Protein AF-A0A925UXI5-F1 (afdb_monomer)

Solvent-accessible surface area (backbone atoms only — not comparable to full-atom values): 10032 Å² total; per-residue (Å²): 137,76,88,61,82,81,84,49,91,85,71,70,76,50,73,68,53,47,53,49,52,51,53,49,39,56,52,50,30,65,73,53,40,92,80,48,89,65,83,76,84,62,44,48,50,69,63,39,71,77,40,42,66,83,59,49,45,51,86,67,95,61,63,61,80,81,49,62,62,73,82,74,52,73,51,77,30,77,46,97,85,36,35,31,24,54,67,42,87,87,37,26,74,90,58,39,44,42,38,65,87,78,45,56,70,69,57,28,53,54,49,26,41,74,76,34,42,67,65,49,33,52,48,29,31,54,44,48,55,55,64,69,70,56,90,65,99,60,64,61,42,45,59,72,60,54,47,41,56,55,47,62,55,73,77,78,74,81,72,79,81,82,127

Structure (mmCIF, N/CA/C/O backbone):
data_AF-A0A925UXI5-F1
#
_entry.id   AF-A0A925UXI5-F1
#
loop_
_atom_site.group_PDB
_atom_site.id
_atom_site.type_symbol
_atom_site.label_atom_id
_atom_site.label_alt_id
_atom_site.label_comp_id
_atom_site.label_asym_id
_atom_site.label_entity_id
_atom_site.label_seq_id
_atom_site.pdbx_PDB_ins_code
_atom_site.Cartn_x
_atom_site.Cartn_y
_atom_site.Cartn_z
_atom_site.occupancy
_atom_site.B_iso_or_equiv
_atom_site.auth_seq_id
_atom_site.auth_comp_id
_atom_site.auth_asym_id
_atom_site.auth_atom_id
_atom_site.pdbx_PDB_model_num
ATOM 1 N N . MET A 1 1 ? 18.982 -22.897 6.710 1.00 39.62 1 MET A N 1
ATOM 2 C CA . MET A 1 1 ? 19.849 -21.875 7.339 1.00 39.62 1 MET A CA 1
ATOM 3 C C . MET A 1 1 ? 20.625 -21.167 6.231 1.00 39.62 1 MET A C 1
ATOM 5 O O . MET A 1 1 ? 21.576 -21.734 5.709 1.00 39.62 1 MET A O 1
ATOM 9 N N . GLY A 1 2 ? 20.131 -20.018 5.756 1.00 44.62 2 GLY A N 1
ATOM 10 C CA . GLY A 1 2 ? 20.648 -19.332 4.563 1.00 44.62 2 GLY A CA 1
ATOM 11 C C . GLY A 1 2 ? 21.858 -18.441 4.858 1.00 44.62 2 GLY A C 1
ATOM 12 O O . GLY A 1 2 ? 21.899 -17.767 5.882 1.00 44.62 2 GLY A O 1
ATOM 13 N N . ARG A 1 3 ? 22.825 -18.400 3.933 1.00 44.91 3 ARG A N 1
ATOM 14 C CA . ARG A 1 3 ? 24.082 -17.623 4.008 1.00 44.91 3 ARG A CA 1
ATOM 15 C C . ARG A 1 3 ? 23.907 -16.084 3.983 1.00 44.91 3 ARG A C 1
ATOM 17 O O . ARG A 1 3 ? 24.899 -15.369 3.905 1.00 44.91 3 ARG A O 1
ATOM 24 N N . GLY A 1 4 ? 22.680 -15.563 4.065 1.00 45.31 4 GLY A N 1
ATOM 25 C CA . GLY A 1 4 ? 22.367 -14.128 3.950 1.00 45.31 4 GLY A CA 1
ATOM 26 C C . GLY A 1 4 ? 22.655 -13.279 5.196 1.00 45.31 4 GLY A C 1
ATOM 27 O O . GLY A 1 4 ? 22.651 -12.056 5.114 1.00 45.31 4 GLY A O 1
ATOM 28 N N . LEU A 1 5 ? 22.945 -13.896 6.345 1.00 47.34 5 LEU A N 1
ATOM 29 C CA . LEU A 1 5 ? 23.124 -13.175 7.615 1.00 47.34 5 LEU A CA 1
ATOM 30 C C . LEU A 1 5 ? 24.458 -12.424 7.745 1.00 47.34 5 LEU A C 1
ATOM 32 O O . LEU A 1 5 ? 24.596 -11.596 8.637 1.00 47.34 5 LEU A O 1
ATOM 36 N N . ALA A 1 6 ? 25.438 -12.683 6.875 1.00 52.56 6 ALA A N 1
ATOM 37 C CA . ALA A 1 6 ? 26.788 -12.152 7.067 1.00 52.56 6 ALA A CA 1
ATOM 38 C C . ALA A 1 6 ? 27.070 -10.814 6.357 1.00 52.56 6 ALA A C 1
ATOM 40 O O . ALA A 1 6 ? 28.106 -10.217 6.638 1.00 52.56 6 ALA A O 1
ATOM 41 N N . LYS A 1 7 ? 26.211 -10.337 5.436 1.00 46.09 7 LYS A N 1
ATOM 42 C CA . LYS A 1 7 ? 26.523 -9.133 4.628 1.00 46.09 7 LYS A CA 1
ATOM 43 C C . LYS A 1 7 ? 25.381 -8.154 4.321 1.00 46.09 7 LYS A C 1
ATOM 45 O O . LYS A 1 7 ? 25.668 -7.125 3.728 1.00 46.09 7 LYS A O 1
ATOM 50 N N . LEU A 1 8 ? 24.124 -8.419 4.692 1.00 48.81 8 LEU A N 1
ATOM 51 C CA . LEU A 1 8 ? 22.987 -7.615 4.205 1.00 48.81 8 LEU A CA 1
ATOM 52 C C . LEU A 1 8 ? 21.884 -7.296 5.244 1.00 48.81 8 LEU A C 1
ATOM 54 O O . LEU A 1 8 ? 20.705 -7.410 4.908 1.00 48.81 8 LEU A O 1
ATOM 58 N N . PRO A 1 9 ? 22.152 -6.883 6.500 1.00 42.22 9 PRO A N 1
ATOM 59 C CA . PRO A 1 9 ? 21.080 -6.283 7.288 1.00 42.22 9 PRO A CA 1
ATOM 60 C C . PRO A 1 9 ? 20.752 -4.893 6.717 1.00 42.22 9 PRO A C 1
ATOM 62 O O . PRO A 1 9 ? 21.516 -3.947 6.890 1.00 42.22 9 PRO A O 1
ATOM 65 N N . GLY A 1 10 ? 19.614 -4.767 6.031 1.00 55.38 10 GLY A N 1
ATOM 66 C CA . GLY A 1 10 ? 19.043 -3.477 5.620 1.00 55.38 10 GLY A CA 1
ATOM 67 C C . GLY A 1 10 ? 19.491 -2.926 4.263 1.00 55.38 10 GLY A C 1
ATOM 68 O O . GLY A 1 10 ? 19.035 -1.844 3.895 1.00 55.38 10 GLY A O 1
ATOM 69 N N . GLN A 1 11 ? 20.329 -3.649 3.513 1.00 58.66 11 GLN A N 1
ATOM 70 C CA . GLN A 1 11 ? 20.585 -3.323 2.106 1.00 58.66 11 GLN A CA 1
ATOM 71 C C . GLN A 1 11 ? 19.391 -3.740 1.243 1.00 58.66 11 GLN A C 1
ATOM 73 O O . GLN A 1 11 ? 18.728 -4.741 1.523 1.00 58.66 11 GLN A O 1
ATOM 78 N N . ARG A 1 12 ? 19.091 -2.924 0.237 1.00 65.19 12 ARG A N 1
ATOM 79 C CA . ARG A 1 12 ? 17.955 -3.070 -0.675 1.00 65.19 12 ARG A CA 1
ATOM 80 C C . ARG A 1 12 ? 18.485 -3.008 -2.100 1.00 65.19 12 ARG A C 1
ATOM 82 O O . ARG A 1 12 ? 19.458 -2.277 -2.285 1.00 65.19 12 ARG A O 1
ATOM 89 N N . PRO A 1 13 ? 17.842 -3.713 -3.047 1.00 72.06 13 PRO A N 1
ATOM 90 C CA . PRO A 1 13 ? 18.216 -3.650 -4.446 1.00 72.06 13 PRO A CA 1
ATOM 91 C C . PRO A 1 13 ? 18.300 -2.202 -4.916 1.00 72.06 13 PRO A C 1
ATOM 93 O O . PRO A 1 13 ? 17.320 -1.459 -4.810 1.00 72.06 13 PRO A O 1
ATOM 96 N N . ASP A 1 14 ? 19.466 -1.798 -5.402 1.00 78.56 14 ASP A N 1
ATOM 97 C CA . ASP A 1 14 ? 19.574 -0.570 -6.176 1.00 78.56 14 ASP A CA 1
ATOM 98 C C . ASP A 1 14 ? 18.971 -0.756 -7.580 1.00 78.56 14 ASP A C 1
ATOM 100 O O . ASP A 1 14 ? 18.378 -1.787 -7.919 1.00 78.56 14 ASP A O 1
ATOM 104 N N . GLU A 1 15 ? 19.057 0.285 -8.396 1.00 77.75 15 GLU A N 1
ATOM 105 C CA . GLU A 1 15 ? 18.522 0.292 -9.752 1.00 77.75 15 GLU A CA 1
ATOM 106 C C . GLU A 1 15 ? 19.127 -0.817 -10.630 1.00 77.75 15 GLU A C 1
ATOM 108 O O . GLU A 1 15 ? 18.405 -1.528 -11.336 1.00 77.75 15 GLU A O 1
ATOM 113 N N . VAL A 1 16 ? 20.440 -1.038 -10.523 1.00 82.62 16 VAL A N 1
ATOM 114 C CA . VAL A 1 16 ? 21.161 -2.064 -11.285 1.00 82.62 16 VAL A CA 1
ATOM 115 C C . VAL A 1 16 ? 20.733 -3.454 -10.826 1.00 82.62 16 VAL A C 1
ATOM 117 O O . VAL A 1 16 ? 20.438 -4.326 -11.648 1.00 82.62 16 VAL A O 1
ATOM 120 N N . GLU A 1 17 ? 20.654 -3.663 -9.514 1.00 85.38 17 GLU A N 1
ATOM 121 C CA . GLU A 1 17 ? 20.195 -4.919 -8.925 1.00 85.38 17 GLU A CA 1
ATOM 122 C C . GLU A 1 17 ? 18.731 -5.213 -9.295 1.00 85.38 17 GLU A C 1
ATOM 124 O O . GLU A 1 17 ? 18.386 -6.362 -9.584 1.00 85.38 17 GLU A O 1
ATOM 129 N N . THR A 1 18 ? 17.886 -4.181 -9.377 1.00 85.62 18 THR A N 1
ATOM 130 C CA . THR A 1 18 ? 16.481 -4.283 -9.803 1.00 85.62 18 THR A CA 1
ATOM 131 C C . THR A 1 18 ? 16.359 -4.673 -11.278 1.00 85.62 18 THR A C 1
ATOM 133 O O . THR A 1 18 ? 15.628 -5.615 -11.602 1.00 85.62 18 THR A O 1
ATOM 136 N N . ALA A 1 19 ? 17.116 -4.029 -12.175 1.00 84.94 19 ALA A N 1
ATOM 137 C CA . ALA A 1 19 ? 17.183 -4.416 -13.588 1.00 84.94 19 ALA A CA 1
ATOM 138 C C . ALA A 1 19 ? 17.645 -5.865 -13.752 1.00 84.94 19 ALA A C 1
ATOM 140 O O . ALA A 1 19 ? 17.055 -6.640 -14.511 1.00 84.94 19 ALA A O 1
ATOM 141 N N . PHE A 1 20 ? 18.694 -6.248 -13.023 1.00 88.50 20 PHE A N 1
ATOM 142 C CA . PHE A 1 20 ? 19.216 -7.603 -13.087 1.00 88.50 20 PHE A CA 1
ATOM 143 C C . PHE A 1 20 ? 18.178 -8.618 -12.600 1.00 88.50 20 PHE A C 1
ATOM 145 O O . PHE A 1 20 ? 17.961 -9.631 -13.264 1.00 88.50 20 PHE A O 1
ATOM 152 N N . ALA A 1 21 ? 17.483 -8.336 -11.494 1.00 88.00 21 ALA A N 1
ATOM 153 C CA . ALA A 1 21 ? 16.415 -9.188 -10.979 1.00 88.00 21 ALA A CA 1
ATOM 154 C C . ALA A 1 21 ? 15.259 -9.343 -11.984 1.00 88.00 21 ALA A C 1
ATOM 156 O O . ALA A 1 21 ? 14.768 -10.459 -12.187 1.00 88.00 21 ALA A O 1
ATOM 157 N N . TYR A 1 22 ? 14.869 -8.265 -12.671 1.00 88.25 22 TYR A N 1
ATOM 158 C CA . TYR A 1 22 ? 13.871 -8.315 -13.740 1.00 88.25 22 TYR A CA 1
ATOM 159 C C . TYR A 1 22 ? 14.321 -9.216 -14.902 1.00 88.25 22 TYR A C 1
ATOM 161 O O . TYR A 1 22 ? 13.605 -10.146 -15.283 1.00 88.25 22 TYR A O 1
ATOM 169 N N . LEU A 1 23 ? 15.541 -9.025 -15.413 1.00 90.50 23 LEU A N 1
ATOM 170 C CA . LEU A 1 23 ? 16.087 -9.846 -16.500 1.00 90.50 23 LEU A CA 1
ATOM 171 C C . LEU A 1 23 ? 16.223 -11.325 -16.107 1.00 90.50 23 LEU A C 1
ATOM 173 O O . LEU A 1 23 ? 15.891 -12.207 -16.902 1.00 90.50 23 LEU A O 1
ATOM 177 N N . GLN A 1 24 ? 16.663 -11.617 -14.878 1.00 93.44 24 GLN A N 1
ATOM 178 C CA . GLN A 1 24 ? 16.723 -12.994 -14.377 1.00 93.44 24 GLN A CA 1
ATOM 179 C C . GLN A 1 24 ? 15.332 -13.613 -14.253 1.00 93.44 24 GLN A C 1
ATOM 181 O O . GLN A 1 24 ? 15.171 -14.785 -14.578 1.00 93.44 24 GLN A O 1
ATOM 186 N N . THR A 1 25 ? 14.322 -12.844 -13.844 1.00 91.12 25 THR A N 1
ATOM 187 C CA . THR A 1 25 ? 12.929 -13.316 -13.782 1.00 91.12 25 THR A CA 1
ATOM 188 C C . THR A 1 25 ? 12.459 -13.773 -15.162 1.00 91.12 25 THR A C 1
ATOM 190 O O . THR A 1 25 ? 11.976 -14.896 -15.300 1.00 91.12 25 THR A O 1
ATOM 193 N N . VAL A 1 26 ? 12.671 -12.954 -16.200 1.00 90.56 26 VAL A N 1
ATOM 194 C CA . VAL A 1 26 ? 12.310 -13.292 -17.589 1.00 90.56 26 VAL A CA 1
ATOM 195 C C . VAL A 1 26 ? 13.055 -14.538 -18.069 1.00 90.56 26 VAL A C 1
ATOM 197 O O . VAL A 1 26 ? 12.444 -15.463 -18.606 1.00 90.56 26 VAL A O 1
ATOM 200 N N . ARG A 1 27 ? 14.372 -14.593 -17.838 1.00 95.44 27 ARG A N 1
ATOM 201 C CA . ARG A 1 27 ? 15.205 -15.737 -18.222 1.00 95.44 27 ARG A CA 1
ATOM 202 C C . ARG A 1 27 ? 14.745 -17.029 -17.543 1.00 95.44 27 ARG A C 1
ATOM 204 O O . ARG A 1 27 ? 14.523 -18.029 -18.219 1.00 95.44 27 ARG A O 1
ATOM 211 N N . LEU A 1 28 ? 14.591 -17.014 -16.220 1.00 94.38 28 LEU A N 1
ATOM 212 C CA . LEU A 1 28 ? 14.193 -18.191 -15.450 1.00 94.38 28 LEU A CA 1
ATOM 213 C C . LEU A 1 28 ? 12.777 -18.643 -15.818 1.00 94.38 28 LEU A C 1
ATOM 215 O O . LEU A 1 28 ? 12.520 -19.842 -15.901 1.00 94.38 28 LEU A O 1
ATOM 219 N N . GLN A 1 29 ? 11.863 -17.706 -16.084 1.00 95.06 29 GLN A N 1
ATOM 220 C CA . GLN A 1 29 ? 10.516 -18.043 -16.538 1.00 95.06 29 GLN A CA 1
ATOM 221 C C . GLN A 1 29 ? 10.548 -18.784 -17.883 1.00 95.06 29 GLN A C 1
ATOM 223 O O . GLN A 1 29 ? 9.788 -19.738 -18.064 1.00 95.06 29 GLN A O 1
ATOM 228 N N . ALA A 1 30 ? 11.438 -18.389 -18.802 1.00 93.94 30 ALA A N 1
ATOM 229 C CA . ALA A 1 30 ? 11.644 -19.081 -20.073 1.00 93.94 30 ALA A CA 1
ATOM 230 C C . ALA A 1 30 ? 12.268 -20.477 -19.888 1.00 93.94 30 ALA A C 1
ATOM 232 O O . ALA A 1 30 ? 11.851 -21.422 -20.555 1.00 93.94 30 ALA A O 1
ATOM 233 N N . GLU A 1 31 ? 13.219 -20.630 -18.960 1.00 95.94 31 GLU A N 1
ATOM 234 C CA . GLU A 1 31 ? 13.864 -21.919 -18.659 1.00 95.94 31 GLU A CA 1
ATOM 235 C C . GLU A 1 31 ? 12.898 -22.923 -18.000 1.00 95.94 31 GLU A C 1
ATOM 237 O O . GLU A 1 31 ? 12.889 -24.107 -18.341 1.00 95.94 31 GLU A O 1
ATOM 242 N N . VAL A 1 32 ? 12.065 -22.467 -17.059 1.00 94.44 32 VAL A N 1
ATOM 243 C CA . VAL A 1 32 ? 11.146 -23.338 -16.305 1.00 94.44 32 VAL A CA 1
ATOM 244 C C . VAL A 1 32 ? 9.823 -23.573 -17.053 1.00 94.44 32 VAL A C 1
ATOM 246 O O . VAL A 1 32 ? 9.118 -24.558 -16.794 1.00 94.44 32 VAL A O 1
ATOM 249 N N . GLY A 1 33 ? 9.494 -22.712 -18.019 1.00 90.56 33 GLY A N 1
ATOM 250 C CA . GLY A 1 33 ? 8.244 -22.764 -18.771 1.00 90.56 33 GLY A CA 1
ATOM 251 C C . GLY A 1 33 ? 7.031 -22.642 -17.847 1.00 90.56 33 GLY A C 1
ATOM 252 O O . GLY A 1 33 ? 7.068 -21.961 -16.828 1.00 90.56 33 GLY A O 1
ATOM 253 N N . SER A 1 34 ? 5.942 -23.345 -18.155 1.00 91.19 34 SER A N 1
ATOM 254 C CA . SER A 1 34 ? 4.704 -23.291 -17.361 1.00 91.19 34 SER A CA 1
ATOM 255 C C . SER A 1 34 ? 4.740 -24.095 -16.054 1.00 91.19 34 SER A C 1
ATOM 257 O O . SER A 1 34 ? 3.733 -24.155 -15.352 1.00 91.19 34 SER A O 1
ATOM 259 N N . LYS A 1 35 ? 5.868 -24.739 -15.718 1.00 92.81 35 LYS A N 1
ATOM 260 C CA . LYS A 1 35 ? 5.976 -25.598 -14.524 1.00 92.81 35 LYS A CA 1
ATOM 261 C C . LYS A 1 35 ? 5.971 -24.797 -13.222 1.00 92.81 35 LYS A C 1
ATOM 263 O O . LYS A 1 35 ? 5.575 -25.323 -12.187 1.00 92.81 35 LYS A O 1
ATOM 268 N N . LEU A 1 36 ? 6.425 -23.548 -13.275 1.00 90.94 36 LEU A N 1
ATOM 269 C CA . LEU A 1 36 ? 6.455 -22.624 -12.150 1.00 90.94 36 LEU A CA 1
ATOM 270 C C . LEU A 1 36 ? 6.301 -21.200 -12.680 1.00 90.94 36 LEU A C 1
ATOM 272 O O . LEU A 1 36 ? 7.012 -20.797 -13.600 1.00 90.94 36 LEU A O 1
ATOM 276 N N . ALA A 1 37 ? 5.387 -20.440 -12.084 1.00 91.56 37 ALA A N 1
ATOM 277 C CA . ALA A 1 37 ? 5.296 -19.011 -12.331 1.00 91.56 37 ALA A CA 1
ATOM 278 C C . ALA A 1 37 ? 6.334 -18.285 -11.469 1.00 91.56 37 ALA A C 1
ATOM 280 O O . ALA A 1 37 ? 6.327 -18.419 -10.245 1.00 91.56 37 ALA A O 1
ATOM 281 N N . ILE A 1 38 ? 7.200 -17.508 -12.106 1.00 89.19 38 ILE A N 1
ATOM 282 C CA . ILE A 1 38 ? 8.180 -16.644 -11.458 1.00 89.19 38 ILE A CA 1
ATOM 283 C C . ILE A 1 38 ? 7.699 -15.215 -11.667 1.00 89.19 38 ILE A C 1
ATOM 285 O O . ILE A 1 38 ? 7.538 -14.754 -12.795 1.00 89.19 38 ILE A O 1
ATOM 289 N N . ARG A 1 39 ? 7.406 -14.531 -10.564 1.00 85.38 39 ARG A N 1
ATOM 290 C CA . ARG A 1 39 ? 6.893 -13.162 -10.565 1.00 85.38 39 ARG A CA 1
ATOM 291 C C . ARG A 1 39 ? 7.808 -12.290 -9.727 1.00 85.38 39 ARG A C 1
ATOM 293 O O . ARG A 1 39 ? 8.340 -12.748 -8.718 1.00 85.38 39 ARG A O 1
ATOM 300 N N . ILE A 1 40 ? 7.956 -11.047 -10.157 1.00 87.31 40 ILE A N 1
ATOM 301 C CA . ILE A 1 40 ? 8.650 -10.004 -9.417 1.00 87.31 40 ILE A CA 1
ATOM 302 C C . ILE A 1 40 ? 7.705 -8.813 -9.279 1.00 87.31 40 ILE A C 1
ATOM 304 O O . ILE A 1 40 ? 7.020 -8.450 -10.236 1.00 87.31 40 ILE A O 1
ATOM 308 N N . ASP A 1 41 ? 7.651 -8.234 -8.084 1.00 84.88 41 ASP A N 1
ATOM 309 C CA . ASP A 1 41 ? 6.752 -7.125 -7.767 1.00 84.88 41 ASP A CA 1
ATOM 310 C C . ASP A 1 41 ? 7.409 -5.790 -8.137 1.00 84.88 41 ASP A C 1
ATOM 312 O O . ASP A 1 41 ? 7.882 -5.039 -7.282 1.00 84.88 41 ASP A O 1
ATOM 316 N N . LEU A 1 42 ? 7.466 -5.518 -9.441 1.00 87.50 42 LEU A N 1
ATOM 317 C CA . LEU A 1 42 ? 7.921 -4.248 -10.003 1.00 87.50 42 LEU A CA 1
ATOM 318 C C . LEU A 1 42 ? 6.785 -3.581 -10.772 1.00 87.50 42 LEU A C 1
ATOM 320 O O . LEU A 1 42 ? 5.992 -4.245 -11.439 1.00 87.50 42 LEU A O 1
ATOM 324 N N . ILE A 1 43 ? 6.725 -2.259 -10.675 1.00 86.12 43 ILE A N 1
ATOM 325 C CA . ILE A 1 43 ? 5.764 -1.421 -11.380 1.00 86.12 43 ILE A CA 1
ATOM 326 C C . ILE A 1 43 ? 6.523 -0.493 -12.317 1.00 86.12 43 ILE A C 1
ATOM 328 O O . ILE A 1 43 ? 7.526 0.102 -11.927 1.00 86.12 43 ILE A O 1
ATOM 332 N N . ASP A 1 44 ? 6.014 -0.372 -13.538 1.00 86.19 44 ASP A N 1
ATOM 333 C CA . ASP A 1 44 ? 6.452 0.624 -14.506 1.00 86.19 44 ASP A CA 1
ATOM 334 C C . ASP A 1 44 ? 5.835 1.997 -14.194 1.00 86.19 44 ASP A C 1
ATOM 336 O O . ASP A 1 44 ? 4.636 2.124 -13.927 1.00 86.19 44 ASP A O 1
ATOM 340 N N . ARG A 1 45 ? 6.666 3.035 -14.221 1.00 87.44 45 ARG A N 1
ATOM 341 C CA . ARG A 1 45 ? 6.308 4.403 -13.856 1.00 87.44 45 ARG A CA 1
ATOM 342 C C . ARG A 1 45 ? 5.314 5.036 -14.819 1.00 87.44 45 ARG A C 1
ATOM 344 O O . ARG A 1 45 ? 4.431 5.765 -14.371 1.00 87.44 45 ARG A O 1
ATOM 351 N N . GLU A 1 46 ? 5.426 4.769 -16.116 1.00 82.44 46 GLU A N 1
ATOM 352 C CA . GLU A 1 46 ? 4.472 5.279 -17.101 1.00 82.44 46 GLU A CA 1
ATOM 353 C C . GLU A 1 46 ? 3.118 4.594 -16.947 1.00 82.44 46 GLU A C 1
ATOM 355 O O . GLU A 1 46 ? 2.083 5.265 -16.943 1.00 82.44 46 GLU A O 1
ATOM 360 N N . LEU A 1 47 ? 3.122 3.275 -16.731 1.00 80.19 47 LEU A N 1
ATOM 361 C CA . LEU A 1 47 ? 1.901 2.524 -16.453 1.00 80.19 47 LEU A CA 1
ATOM 362 C C . LEU A 1 47 ? 1.211 3.037 -15.185 1.00 80.19 47 LEU A C 1
ATOM 364 O O . LEU A 1 47 ? -0.014 3.151 -15.154 1.00 80.19 47 LEU A O 1
ATOM 368 N N . LEU A 1 48 ? 1.989 3.371 -14.153 1.00 82.06 48 LEU A N 1
ATOM 369 C CA . LEU A 1 48 ? 1.447 3.914 -12.915 1.00 82.06 48 LEU A CA 1
ATOM 370 C C . LEU A 1 48 ? 0.892 5.326 -13.083 1.00 82.06 48 LEU A C 1
ATOM 372 O O . LEU A 1 48 ? -0.157 5.632 -12.524 1.00 82.06 48 LEU A O 1
ATOM 376 N N . ARG A 1 49 ? 1.538 6.162 -13.901 1.00 81.31 49 ARG A N 1
ATOM 377 C CA . ARG A 1 49 ? 1.036 7.500 -14.238 1.00 81.31 49 ARG A CA 1
ATOM 378 C C . ARG A 1 49 ? -0.329 7.445 -14.929 1.00 81.31 49 ARG A C 1
ATOM 380 O O . ARG A 1 49 ? -1.152 8.328 -14.722 1.00 81.31 49 ARG A O 1
ATOM 387 N N . ALA A 1 50 ? -0.574 6.405 -15.725 1.00 76.94 50 ALA A N 1
ATOM 388 C CA . ALA A 1 50 ? -1.856 6.170 -16.387 1.00 76.94 50 ALA A CA 1
ATOM 389 C C . ALA A 1 50 ? -2.920 5.506 -15.484 1.00 76.94 50 ALA A C 1
ATOM 391 O O . ALA A 1 50 ? -4.068 5.378 -15.907 1.00 76.94 50 ALA A O 1
ATOM 392 N N . ALA A 1 51 ? -2.553 5.058 -14.278 1.00 73.75 51 ALA A N 1
ATOM 393 C CA . ALA A 1 51 ? -3.415 4.282 -13.386 1.00 73.75 51 ALA A CA 1
ATOM 394 C C . ALA A 1 51 ? -3.103 4.556 -11.900 1.00 73.75 51 ALA A C 1
ATOM 396 O O . ALA A 1 51 ? -2.809 3.640 -11.125 1.00 73.75 51 ALA A O 1
ATOM 397 N N . ALA A 1 52 ? -3.126 5.833 -11.505 1.00 69.75 52 ALA A N 1
ATOM 398 C CA . ALA A 1 52 ? -2.816 6.263 -10.139 1.00 69.75 52 ALA A CA 1
ATOM 399 C C . ALA A 1 52 ? -3.855 5.778 -9.102 1.00 69.75 52 ALA A C 1
ATOM 401 O O . ALA A 1 52 ? -3.540 5.605 -7.919 1.00 69.75 52 ALA A O 1
ATOM 402 N N . ASP A 1 53 ? -5.071 5.461 -9.552 1.00 68.06 53 ASP A N 1
ATOM 403 C CA . ASP A 1 53 ? -6.113 4.785 -8.777 1.00 68.06 53 ASP A CA 1
ATOM 404 C C . ASP A 1 53 ? -5.661 3.411 -8.245 1.00 68.06 53 ASP A C 1
ATOM 406 O O . ASP A 1 53 ? -6.025 3.020 -7.134 1.00 68.06 53 ASP A O 1
ATOM 410 N N . ARG A 1 54 ? -4.790 2.705 -8.979 1.00 69.31 54 ARG A N 1
ATOM 411 C CA . ARG A 1 54 ? -4.283 1.369 -8.609 1.00 69.31 54 ARG A CA 1
ATOM 412 C C . ARG A 1 54 ? -3.287 1.366 -7.455 1.00 69.31 54 ARG A C 1
ATOM 414 O O . ARG A 1 54 ? -2.953 0.295 -6.952 1.00 69.31 54 ARG A O 1
ATOM 421 N N . VAL A 1 55 ? -2.810 2.536 -7.036 1.00 73.38 55 VAL A N 1
ATOM 422 C CA . VAL A 1 55 ? -1.844 2.692 -5.935 1.00 73.38 55 VAL A CA 1
ATOM 423 C C . VAL A 1 55 ? -2.374 3.536 -4.791 1.00 73.38 55 VAL A C 1
ATOM 425 O O . VAL A 1 55 ? -1.599 4.048 -3.987 1.00 73.38 55 VAL A O 1
ATOM 428 N N . TYR A 1 56 ? -3.698 3.654 -4.682 1.00 78.94 56 TYR A N 1
ATOM 429 C CA . TYR A 1 56 ? -4.351 4.367 -3.582 1.00 78.94 56 TYR A CA 1
ATOM 430 C C . TYR A 1 56 ? -3.985 5.862 -3.511 1.00 78.94 56 TYR A C 1
ATOM 432 O O . TYR A 1 56 ? -4.232 6.500 -2.490 1.00 78.94 56 TYR A O 1
ATOM 440 N N . ALA A 1 57 ? -3.395 6.419 -4.576 1.00 67.69 57 ALA A N 1
ATOM 441 C CA . ALA A 1 57 ? -2.918 7.800 -4.624 1.00 67.69 57 ALA A CA 1
ATOM 442 C C . ALA A 1 57 ? -4.015 8.797 -5.032 1.00 67.69 57 ALA A C 1
ATOM 444 O O . ALA A 1 57 ? -3.857 9.997 -4.811 1.00 67.69 57 ALA A O 1
ATOM 445 N N . GLU A 1 58 ? -5.128 8.314 -5.590 1.00 68.81 58 GLU A N 1
ATOM 446 C CA . GLU A 1 58 ? -6.273 9.141 -5.970 1.00 68.81 58 GLU A CA 1
ATOM 447 C C . GLU A 1 58 ? -7.432 9.040 -4.978 1.00 68.81 58 GLU A C 1
ATOM 449 O O . GLU A 1 58 ? -7.760 7.973 -4.444 1.00 68.81 58 GLU A O 1
ATOM 454 N N . SER A 1 59 ? -8.093 10.178 -4.754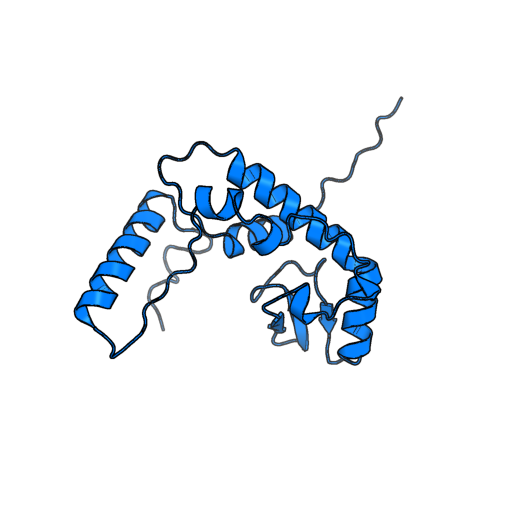 1.00 64.25 59 SER A N 1
ATOM 455 C CA . SER A 1 59 ? -9.311 10.237 -3.954 1.00 64.25 59 SER A CA 1
ATOM 456 C C . SER A 1 59 ? -10.514 9.792 -4.774 1.00 64.25 59 SER A C 1
ATOM 458 O O . SER A 1 59 ? -10.861 10.388 -5.790 1.00 64.25 59 SER A O 1
ATOM 460 N N . CYS A 1 60 ? -11.176 8.730 -4.320 1.00 63.09 60 CYS A N 1
ATOM 461 C CA . CYS A 1 60 ? -12.451 8.318 -4.885 1.00 63.09 60 CYS A CA 1
ATOM 462 C C . CYS A 1 60 ? -13.540 9.283 -4.399 1.00 63.09 60 CYS A C 1
ATOM 464 O O . CYS A 1 60 ? -13.688 9.480 -3.194 1.00 63.09 60 CYS A O 1
ATOM 466 N N . GLY A 1 61 ? -14.358 9.820 -5.310 1.00 65.56 61 GLY A N 1
ATOM 467 C CA . GLY A 1 61 ? -15.470 10.724 -4.973 1.00 65.56 61 GLY A CA 1
ATOM 468 C C . GLY A 1 61 ? -16.569 10.108 -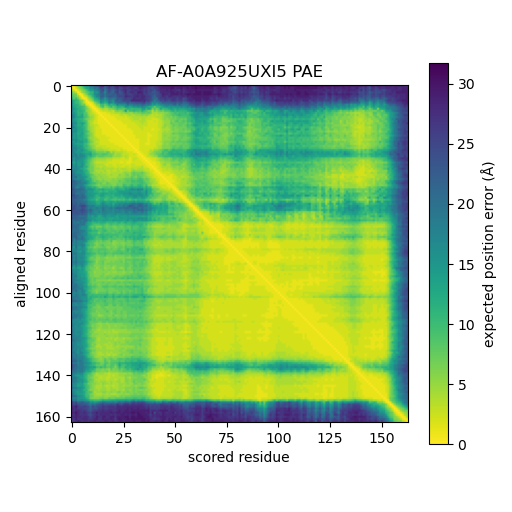4.090 1.00 65.56 61 GLY A C 1
ATOM 469 O O . GLY A 1 61 ? -17.491 10.808 -3.680 1.00 65.56 61 GLY A O 1
ATOM 470 N N . THR A 1 62 ? -16.480 8.809 -3.779 1.00 72.25 62 THR A N 1
ATOM 471 C CA . THR A 1 62 ? -17.376 8.121 -2.842 1.00 72.25 62 THR A CA 1
ATOM 472 C C . THR A 1 62 ? -16.765 8.083 -1.434 1.00 72.25 62 THR A C 1
ATOM 474 O O . THR A 1 62 ? -15.612 7.653 -1.288 1.00 72.25 62 THR A O 1
ATOM 477 N N . PRO A 1 63 ? -17.528 8.429 -0.376 1.00 77.94 63 PRO A N 1
ATOM 478 C CA . PRO A 1 63 ? -17.053 8.356 1.002 1.00 77.94 63 PRO A CA 1
ATOM 479 C C . PRO A 1 63 ? -16.441 6.994 1.344 1.00 77.94 63 PRO A C 1
ATOM 481 O O . PRO A 1 63 ? -16.992 5.940 1.023 1.00 77.94 63 PRO A O 1
ATOM 484 N N . ALA A 1 64 ? -15.298 7.015 2.031 1.00 79.12 64 ALA A N 1
ATOM 485 C CA . ALA A 1 64 ? -14.592 5.822 2.500 1.00 79.12 64 ALA A CA 1
ATOM 486 C C . ALA A 1 64 ? -15.496 4.873 3.307 1.00 79.12 64 ALA A C 1
ATOM 488 O O . ALA A 1 64 ? -15.460 3.658 3.130 1.00 79.12 64 ALA A O 1
ATOM 489 N N . THR A 1 65 ? -16.363 5.432 4.149 1.00 81.75 65 THR A N 1
ATOM 490 C CA . THR A 1 65 ? -17.297 4.693 5.011 1.00 81.75 65 THR A CA 1
ATOM 491 C C . THR A 1 65 ? -18.313 3.853 4.237 1.00 81.75 65 THR A C 1
ATOM 493 O O . THR A 1 65 ? -18.760 2.830 4.749 1.00 81.75 65 THR A O 1
ATOM 496 N N . SER A 1 66 ? -18.645 4.237 3.003 1.00 83.19 66 SER A N 1
ATOM 497 C CA . SER A 1 66 ? -19.640 3.556 2.165 1.00 83.19 66 SER A CA 1
ATOM 498 C C . SER A 1 66 ? -19.047 2.478 1.255 1.00 83.19 66 SER A C 1
ATOM 500 O O . SER A 1 66 ? -19.800 1.726 0.640 1.00 83.19 66 SER A O 1
ATOM 502 N N . ARG A 1 67 ? -17.717 2.383 1.151 1.00 86.44 67 ARG A N 1
ATOM 503 C CA . ARG A 1 67 ? -17.036 1.425 0.269 1.00 86.44 67 ARG A CA 1
ATOM 504 C C . ARG A 1 67 ? -16.672 0.138 1.014 1.00 86.44 67 ARG A C 1
ATOM 506 O O . ARG A 1 67 ? -16.327 0.214 2.195 1.00 86.44 67 ARG A O 1
ATOM 513 N N . PRO A 1 68 ? -16.717 -1.052 0.391 1.00 87.88 68 PRO A N 1
ATOM 514 C CA . PRO A 1 68 ? -16.138 -2.270 0.960 1.00 87.88 68 PRO A CA 1
ATOM 515 C C . PRO A 1 68 ? -14.643 -2.094 1.256 1.00 87.88 68 PRO A C 1
ATOM 517 O O . PRO A 1 68 ? -13.927 -1.467 0.484 1.00 87.88 68 PRO A O 1
ATOM 520 N N . LEU A 1 69 ? -14.144 -2.654 2.370 1.00 89.31 69 LEU A N 1
ATOM 521 C CA . LEU A 1 69 ? -12.717 -2.512 2.713 1.00 89.31 69 LEU A CA 1
ATOM 522 C C . LEU A 1 69 ? -11.815 -3.159 1.650 1.00 89.31 69 LEU A C 1
ATOM 524 O O . LEU A 1 69 ? -10.766 -2.611 1.341 1.00 89.31 69 LEU A O 1
ATOM 528 N N . ALA A 1 70 ? -12.246 -4.283 1.071 1.00 87.50 70 ALA A N 1
ATOM 529 C CA . ALA A 1 70 ? -11.498 -5.003 0.041 1.00 87.50 70 ALA A CA 1
ATOM 530 C C . ALA A 1 70 ? -11.270 -4.175 -1.237 1.00 87.50 70 ALA A C 1
ATOM 532 O O . ALA A 1 70 ? -10.249 -4.352 -1.893 1.00 87.50 70 ALA A O 1
ATOM 533 N N . ASP A 1 71 ? -12.174 -3.241 -1.544 1.00 84.38 71 ASP A N 1
ATOM 534 C CA . ASP A 1 71 ? -12.051 -2.339 -2.697 1.00 84.38 71 ASP A CA 1
ATOM 535 C C . ASP A 1 71 ? -11.128 -1.151 -2.394 1.00 84.38 71 ASP A C 1
ATOM 537 O O . ASP A 1 71 ? -10.666 -0.458 -3.295 1.00 84.38 71 ASP A O 1
ATOM 541 N N . MET A 1 72 ? -10.889 -0.880 -1.110 1.00 85.12 72 MET A N 1
ATOM 542 C CA . MET A 1 72 ? -10.065 0.235 -0.648 1.00 85.12 72 MET A CA 1
ATOM 543 C C . MET A 1 72 ? -8.642 -0.185 -0.307 1.00 85.12 72 MET A C 1
ATOM 545 O O . MET A 1 72 ? -7.750 0.658 -0.314 1.00 85.12 72 MET A O 1
ATOM 549 N N . LEU A 1 73 ? -8.449 -1.444 0.085 1.00 86.69 73 LEU A N 1
ATOM 550 C CA . LEU A 1 73 ? -7.200 -1.910 0.654 1.00 86.69 73 LEU A CA 1
ATOM 551 C C . LEU A 1 73 ? -6.991 -3.403 0.394 1.00 86.69 73 LEU A C 1
ATOM 553 O O . LEU A 1 73 ? -7.656 -4.257 0.985 1.00 86.69 73 LEU A O 1
ATOM 557 N N . SER A 1 74 ? -6.006 -3.706 -0.448 1.00 85.25 74 SER A N 1
ATOM 558 C CA . SER A 1 74 ? -5.565 -5.068 -0.729 1.00 85.25 74 SER A CA 1
ATOM 559 C C . SER A 1 74 ? -4.062 -5.112 -1.064 1.00 85.25 74 SER A C 1
ATOM 561 O O . SER A 1 74 ? -3.571 -4.269 -1.814 1.00 85.25 74 SER A O 1
ATOM 563 N N . PRO A 1 75 ? -3.292 -6.085 -0.551 1.00 89.44 75 PRO A N 1
ATOM 564 C CA . PRO A 1 75 ? -3.698 -7.150 0.366 1.00 89.44 75 PRO A CA 1
ATOM 565 C C . PRO A 1 75 ? -3.720 -6.701 1.842 1.00 89.44 75 PRO A C 1
ATOM 567 O O . PRO A 1 75 ? -3.216 -5.637 2.205 1.00 89.44 75 PRO A O 1
ATOM 570 N N . LEU A 1 76 ? -4.284 -7.550 2.708 1.00 93.31 76 LEU A N 1
ATOM 571 C CA . LEU A 1 76 ? -4.193 -7.444 4.168 1.00 93.31 76 LEU A CA 1
ATOM 572 C C . LEU A 1 76 ? -3.332 -8.578 4.719 1.00 93.31 76 LEU A C 1
ATOM 574 O O . LEU A 1 76 ? -3.474 -9.727 4.301 1.00 93.31 76 LEU A O 1
ATOM 578 N N . VAL A 1 77 ? -2.480 -8.264 5.693 1.00 94.75 77 VAL A N 1
ATOM 579 C CA . VAL A 1 77 ? -1.596 -9.233 6.345 1.00 94.75 77 VAL A CA 1
ATOM 580 C C . VAL A 1 77 ? -1.955 -9.347 7.820 1.00 94.75 77 VAL A C 1
ATOM 582 O O . VAL A 1 77 ? -2.113 -8.340 8.507 1.00 94.75 77 VAL A O 1
ATOM 585 N N . ILE A 1 78 ? -2.071 -10.584 8.305 1.00 96.38 78 ILE A N 1
ATOM 586 C CA . ILE A 1 78 ? -2.202 -10.892 9.731 1.00 96.38 78 ILE A CA 1
ATOM 587 C C . ILE A 1 78 ? -0.815 -11.248 10.257 1.00 96.38 78 ILE A C 1
ATOM 589 O O . ILE A 1 78 ? -0.172 -12.176 9.764 1.00 96.38 78 ILE A O 1
ATOM 593 N N . GLU A 1 79 ? -0.350 -10.503 11.250 1.00 96.44 79 GLU A N 1
ATOM 594 C CA . GLU A 1 79 ? 0.929 -10.742 11.905 1.00 96.44 79 GLU A CA 1
ATOM 595 C C . GLU A 1 79 ? 0.797 -11.683 13.110 1.00 96.44 79 GLU A C 1
ATOM 597 O O . GLU A 1 79 ? -0.297 -12.006 13.569 1.00 96.44 79 GLU A O 1
ATOM 602 N N . GLN A 1 80 ? 1.940 -12.126 13.639 1.00 95.56 80 GLN A N 1
ATOM 603 C CA . GLN A 1 80 ? 2.015 -13.130 14.709 1.00 95.56 80 GLN A CA 1
ATOM 604 C C . GLN A 1 80 ? 1.304 -12.711 16.004 1.00 95.56 80 GLN A C 1
ATOM 606 O O . GLN A 1 80 ? 0.849 -13.567 16.754 1.00 95.56 80 GLN A O 1
ATOM 611 N N . ASP A 1 81 ? 1.207 -11.407 16.267 1.00 95.31 81 ASP A N 1
ATOM 612 C CA . ASP A 1 81 ? 0.533 -10.842 17.440 1.00 95.31 81 ASP A CA 1
ATOM 613 C C . ASP A 1 81 ? -0.972 -10.595 17.211 1.00 95.31 81 ASP A C 1
ATOM 615 O O . ASP A 1 81 ? -1.621 -9.944 18.032 1.00 95.31 81 ASP A O 1
ATOM 619 N N . GLY A 1 82 ? -1.521 -11.060 16.084 1.00 96.19 82 GLY A N 1
ATOM 620 C CA . GLY A 1 82 ? -2.912 -10.856 15.684 1.00 96.19 82 GLY A CA 1
ATOM 621 C C . GLY A 1 82 ? -3.198 -9.482 15.076 1.00 96.19 82 GLY A C 1
ATOM 622 O O . GLY A 1 82 ? -4.357 -9.183 14.775 1.00 96.19 82 GLY A O 1
ATOM 623 N N . SER A 1 83 ? -2.183 -8.631 14.892 1.00 97.12 83 SER A N 1
ATOM 624 C 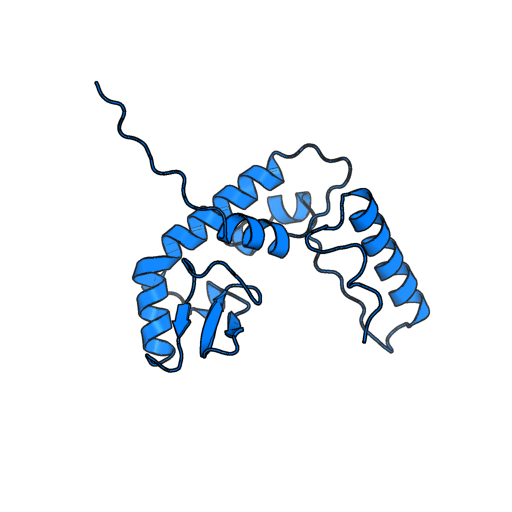CA . SER A 1 83 ? -2.350 -7.340 14.227 1.00 97.12 83 SER A CA 1
ATOM 625 C C . SER A 1 83 ? -2.636 -7.528 12.744 1.00 97.12 83 SER A C 1
ATOM 627 O O . SER A 1 83 ? -1.989 -8.322 12.066 1.00 97.12 83 SER A O 1
ATOM 629 N N . VAL A 1 84 ? -3.594 -6.760 12.240 1.00 97.06 84 VAL A N 1
ATOM 630 C CA . VAL A 1 84 ? -3.941 -6.702 10.824 1.00 97.06 84 VAL A CA 1
ATOM 631 C C . VAL A 1 84 ? -3.339 -5.431 10.249 1.00 97.06 84 VAL A C 1
ATOM 633 O O . VAL A 1 84 ? -3.703 -4.325 10.656 1.00 97.06 84 VAL A O 1
ATOM 636 N N . VAL A 1 85 ? -2.408 -5.586 9.315 1.00 96.19 85 VAL A N 1
ATOM 637 C CA . VAL A 1 85 ? -1.671 -4.483 8.690 1.00 96.19 85 VAL A CA 1
ATOM 638 C C . VAL A 1 85 ? -1.884 -4.464 7.173 1.00 96.19 85 VAL A C 1
ATOM 640 O O . VAL A 1 85 ? -2.162 -5.509 6.573 1.00 96.19 85 VAL A O 1
ATOM 643 N N . PRO A 1 86 ? -1.786 -3.285 6.540 1.00 94.19 86 PRO A N 1
ATOM 644 C CA . PRO A 1 86 ? -1.956 -3.162 5.100 1.00 94.19 86 PRO A CA 1
ATOM 645 C C . PRO A 1 86 ? -0.716 -3.653 4.331 1.00 94.19 86 PRO A C 1
ATOM 647 O O . PRO A 1 86 ? 0.416 -3.477 4.776 1.00 94.19 86 PRO A O 1
ATOM 650 N N . LEU A 1 87 ? -0.950 -4.189 3.132 1.00 90.94 87 LEU A N 1
ATOM 651 C CA . LEU A 1 87 ? 0.001 -4.471 2.046 1.00 90.94 87 LEU A CA 1
ATOM 652 C C . LEU A 1 87 ? 1.071 -5.540 2.299 1.00 90.94 87 LEU A C 1
ATOM 654 O O . LEU A 1 87 ? 1.235 -6.428 1.469 1.00 90.94 87 LEU A O 1
ATOM 658 N N . GLN A 1 88 ? 1.819 -5.478 3.399 1.00 91.81 88 GLN A N 1
ATOM 659 C CA . GLN A 1 88 ? 2.887 -6.440 3.664 1.00 91.81 88 GLN A CA 1
ATOM 660 C C . GLN A 1 88 ? 3.204 -6.601 5.150 1.00 91.81 88 GLN A C 1
ATOM 662 O O . GLN A 1 88 ? 2.894 -5.744 5.976 1.00 91.81 88 GLN A O 1
ATOM 667 N N . PHE A 1 89 ? 3.858 -7.715 5.482 1.00 91.69 89 PHE A N 1
ATOM 668 C CA . PHE A 1 89 ? 4.350 -7.968 6.833 1.00 91.69 89 PHE A CA 1
ATOM 669 C C . PHE A 1 89 ? 5.297 -6.853 7.288 1.00 91.69 89 PHE A C 1
ATOM 671 O O . PHE A 1 89 ? 6.185 -6.436 6.542 1.00 91.69 89 PHE A O 1
ATOM 678 N N . GLY A 1 90 ? 5.128 -6.396 8.528 1.00 91.19 90 GLY A N 1
ATOM 679 C CA . GLY A 1 90 ? 5.953 -5.356 9.117 1.00 91.19 90 GLY A CA 1
ATOM 680 C C . GLY A 1 90 ? 5.586 -3.946 8.669 1.00 91.19 90 GLY A C 1
ATOM 681 O O . GLY A 1 90 ? 6.375 -3.047 8.924 1.00 91.19 90 GLY A O 1
ATOM 682 N N . PHE A 1 91 ? 4.438 -3.712 8.023 1.00 94.94 91 PHE A N 1
ATOM 683 C CA . PHE A 1 91 ? 4.007 -2.355 7.667 1.00 94.94 91 P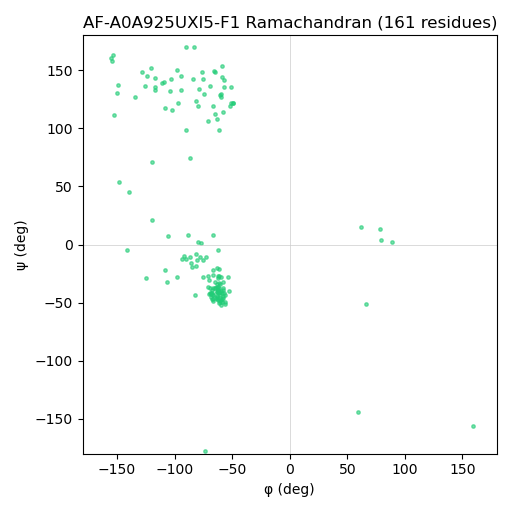HE A CA 1
ATOM 684 C C . PHE A 1 91 ? 3.862 -1.448 8.903 1.00 94.94 91 PHE A C 1
ATOM 686 O O . PHE A 1 91 ? 3.607 -1.901 10.022 1.00 94.94 91 PHE A O 1
ATOM 693 N N . GLY A 1 92 ? 4.018 -0.135 8.714 1.00 94.69 92 GLY A N 1
ATOM 694 C CA . GLY A 1 92 ? 3.993 0.851 9.789 1.00 94.69 92 GLY A CA 1
ATOM 695 C C . GLY A 1 92 ? 2.753 0.744 10.680 1.00 94.69 92 GLY A C 1
ATOM 696 O O . GLY A 1 92 ? 1.632 0.966 10.229 1.00 94.69 92 GLY A O 1
ATOM 697 N N . ARG A 1 93 ? 2.970 0.488 11.979 1.00 93.94 93 ARG A N 1
ATOM 698 C CA . ARG A 1 93 ? 1.912 0.292 12.993 1.00 93.94 93 ARG A CA 1
ATOM 699 C C . ARG A 1 93 ? 0.881 1.420 13.066 1.00 93.94 93 ARG A C 1
ATOM 701 O O . ARG A 1 93 ? -0.262 1.153 13.412 1.00 93.94 93 ARG A O 1
ATOM 708 N N . LYS A 1 94 ? 1.255 2.658 12.715 1.00 95.19 94 LYS A N 1
ATOM 709 C CA . LYS A 1 94 ? 0.315 3.794 12.661 1.00 95.19 94 LYS A CA 1
ATOM 710 C C . LYS A 1 94 ? -0.822 3.603 11.647 1.00 95.19 94 LYS A C 1
ATOM 712 O O . LYS A 1 94 ? -1.852 4.239 11.796 1.00 95.19 94 LYS A O 1
ATOM 717 N N . TYR A 1 95 ? -0.648 2.721 10.661 1.00 96.00 95 TYR A N 1
ATOM 718 C CA . TYR A 1 95 ? -1.634 2.440 9.615 1.00 96.00 95 TYR A CA 1
ATOM 719 C C . TYR A 1 95 ? -2.358 1.102 9.793 1.00 96.00 95 TYR A C 1
ATOM 721 O O . TYR A 1 95 ? -3.077 0.674 8.890 1.00 96.00 95 TYR A O 1
ATOM 729 N N . GLN A 1 96 ? -2.147 0.407 10.916 1.00 96.25 96 GLN A N 1
ATOM 730 C CA . GLN A 1 96 ? -2.776 -0.891 11.159 1.00 96.25 96 GLN A CA 1
ATOM 731 C C . GLN A 1 96 ? -4.307 -0.785 11.120 1.00 96.25 96 GLN A C 1
ATOM 733 O O . GLN A 1 96 ? -4.875 0.185 11.617 1.00 96.25 96 GLN A O 1
ATOM 738 N N . VAL A 1 97 ? -4.969 -1.816 10.595 1.00 96.88 97 VAL A N 1
ATOM 739 C CA . VAL A 1 97 ? -6.436 -1.937 10.616 1.00 96.88 97 VAL A CA 1
ATOM 740 C C . VAL A 1 97 ? -6.930 -2.225 12.031 1.00 96.88 97 VAL A C 1
ATOM 742 O O . VAL A 1 97 ? -7.957 -1.708 12.455 1.00 96.88 97 VAL A O 1
ATOM 745 N N . GLY A 1 98 ? -6.173 -3.016 12.792 1.00 96.75 98 GLY A N 1
ATOM 746 C CA . GLY A 1 98 ? -6.452 -3.292 14.197 1.00 96.75 98 GLY A CA 1
ATOM 747 C C . GLY A 1 98 ? -5.778 -4.577 14.662 1.00 96.75 98 GLY A C 1
ATOM 748 O O . GLY A 1 98 ? -4.785 -5.002 14.077 1.00 96.75 98 GLY A O 1
ATOM 749 N N . ASN A 1 99 ? -6.302 -5.199 15.718 1.00 97.81 99 ASN A N 1
ATOM 750 C CA . ASN A 1 99 ? -5.819 -6.479 16.226 1.00 97.81 99 ASN A CA 1
ATOM 751 C C . ASN A 1 99 ? -6.987 -7.436 16.525 1.00 97.81 99 ASN A C 1
ATOM 753 O O . ASN A 1 99 ? -7.897 -7.093 17.285 1.00 97.81 99 ASN A O 1
ATOM 757 N N . LEU A 1 100 ? -6.934 -8.645 15.957 1.00 97.44 100 LEU A N 1
ATOM 758 C CA . LEU A 1 100 ? -7.997 -9.657 16.032 1.00 97.44 100 LEU A CA 1
ATOM 759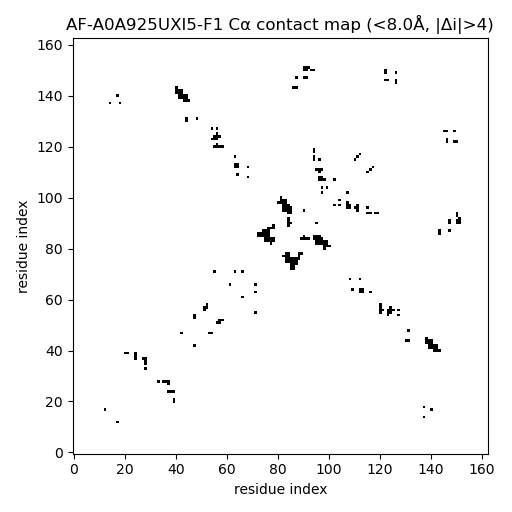 C C . LEU A 1 100 ? -8.275 -10.159 17.455 1.00 97.44 100 LEU A C 1
ATOM 761 O O . LEU A 1 100 ? -9.361 -10.669 17.718 1.00 97.44 100 LEU A O 1
ATOM 765 N N . HIS A 1 101 ? -7.336 -9.993 18.389 1.00 97.25 101 HIS A N 1
ATOM 766 C CA . HIS A 1 101 ? -7.551 -10.331 19.797 1.00 97.25 101 HIS A CA 1
ATOM 767 C C . HIS A 1 101 ? -8.322 -9.251 20.568 1.00 97.25 101 HIS A C 1
ATOM 769 O O . HIS A 1 101 ? -8.752 -9.503 21.691 1.00 97.25 101 HIS A O 1
ATOM 775 N N . LYS A 1 102 ? -8.483 -8.046 20.004 1.00 96.75 102 LYS A N 1
ATOM 776 C CA . LYS A 1 102 ? -9.100 -6.894 20.685 1.00 96.75 102 LYS A CA 1
ATOM 777 C C . LYS A 1 102 ? -10.502 -6.571 20.183 1.00 96.75 102 LYS A C 1
ATOM 779 O O . LYS A 1 102 ? -11.314 -6.048 20.943 1.00 96.75 102 LYS A O 1
ATOM 784 N N . SER A 1 103 ? -10.784 -6.803 18.905 1.00 95.94 103 SER A N 1
ATOM 785 C CA . SER A 1 103 ? -12.050 -6.403 18.283 1.00 95.94 103 SER A CA 1
ATOM 786 C C . SER A 1 103 ? -12.379 -7.279 17.079 1.00 95.94 103 SER A C 1
ATOM 788 O O . SER A 1 103 ? -11.497 -7.891 16.476 1.00 95.94 103 SER A O 1
ATOM 790 N N . SER A 1 104 ? -13.659 -7.329 16.706 1.00 96.69 104 SER A N 1
ATOM 791 C CA . SER A 1 104 ? -14.076 -8.023 15.488 1.00 96.69 104 SER A CA 1
ATOM 792 C C . SER A 1 104 ? -13.526 -7.317 14.246 1.00 96.69 104 SER A C 1
ATOM 794 O O . SER A 1 104 ? -13.380 -6.094 14.220 1.00 96.69 104 SER A O 1
ATOM 796 N N . PHE A 1 105 ? -13.267 -8.077 13.180 1.00 95.50 105 PHE A N 1
ATOM 797 C CA . PHE A 1 105 ? -12.766 -7.512 11.924 1.00 95.50 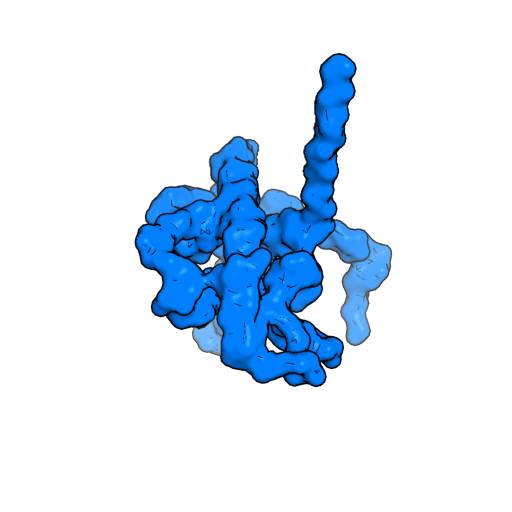105 PHE A CA 1
ATOM 798 C C . PHE A 1 105 ? -13.696 -6.444 11.333 1.00 95.50 105 PHE A C 1
ATOM 800 O O . PHE A 1 105 ? -13.221 -5.426 10.840 1.00 95.50 105 PHE A O 1
ATOM 807 N N . ALA A 1 106 ? -15.014 -6.629 11.446 1.00 95.12 106 ALA A N 1
ATOM 808 C CA . ALA A 1 106 ? -15.997 -5.654 10.977 1.00 95.12 106 ALA A CA 1
ATOM 809 C C . ALA A 1 106 ? -15.900 -4.311 11.724 1.00 95.12 106 ALA A C 1
ATOM 811 O O . ALA A 1 106 ? -15.972 -3.250 11.099 1.00 95.12 106 ALA A O 1
ATOM 812 N N . GLN A 1 107 ? -15.691 -4.356 13.043 1.00 96.38 107 GLN A N 1
ATOM 813 C CA . GLN A 1 107 ? -15.499 -3.152 13.846 1.00 96.38 107 GLN A CA 1
ATOM 814 C C . GLN A 1 107 ? -14.183 -2.459 13.472 1.00 96.38 107 GLN A C 1
ATOM 816 O O . GLN A 1 107 ? -14.192 -1.281 13.130 1.00 96.38 107 GLN A O 1
ATOM 821 N N . MET A 1 108 ? -13.081 -3.215 13.409 1.00 96.44 108 MET A N 1
ATOM 822 C CA . MET A 1 108 ? -11.767 -2.695 13.006 1.00 96.44 108 MET A CA 1
ATOM 823 C C . MET A 1 108 ? -11.797 -2.041 11.621 1.00 96.44 108 MET A C 1
ATOM 825 O O . MET A 1 108 ? -11.264 -0.954 11.435 1.00 96.44 108 MET A O 1
ATOM 829 N N . ALA A 1 109 ? -12.468 -2.663 10.650 1.00 95.31 109 ALA A N 1
ATOM 830 C CA . ALA A 1 109 ? -12.631 -2.109 9.310 1.00 95.31 109 ALA A CA 1
ATOM 831 C C . ALA A 1 109 ? -13.406 -0.782 9.315 1.00 95.31 109 ALA A C 1
ATOM 833 O O . ALA A 1 109 ? -13.074 0.129 8.558 1.00 95.31 109 ALA A O 1
ATOM 834 N N . THR A 1 110 ? -14.440 -0.673 10.151 1.00 95.06 110 THR A N 1
ATOM 835 C CA . THR A 1 110 ? -15.243 0.550 10.288 1.00 95.06 110 THR A CA 1
ATOM 836 C C . THR A 1 110 ? -14.421 1.674 10.909 1.00 95.06 110 THR A C 1
ATOM 838 O O . THR A 1 110 ? -14.403 2.785 10.381 1.00 95.06 110 THR A O 1
ATOM 841 N N . ASP A 1 111 ? -13.700 1.373 11.988 1.00 95.19 111 ASP A N 1
ATOM 842 C CA . ASP A 1 111 ? -12.864 2.344 12.693 1.00 95.19 111 ASP A CA 1
ATOM 843 C C . ASP A 1 111 ? -11.691 2.799 11.821 1.00 95.19 111 ASP A C 1
ATOM 845 O O . ASP A 1 111 ? -11.454 3.993 11.679 1.00 95.19 111 ASP A O 1
ATOM 849 N N . TRP A 1 112 ? -11.030 1.877 11.120 1.00 96.12 112 TRP A N 1
ATOM 850 C CA . TRP A 1 112 ? -9.931 2.209 10.215 1.00 96.12 112 TRP A CA 1
ATOM 851 C C . TRP A 1 112 ? -10.358 3.149 9.081 1.00 96.12 112 TRP A C 1
ATOM 853 O O . TRP A 1 112 ? -9.668 4.128 8.796 1.00 96.12 112 TRP A O 1
ATOM 863 N N . LYS A 1 113 ? -11.523 2.909 8.460 1.00 94.25 113 LYS A N 1
ATOM 864 C CA . LYS A 1 113 ? -12.062 3.795 7.409 1.00 94.25 113 LYS A CA 1
ATOM 865 C C . LYS A 1 113 ? -12.331 5.211 7.905 1.00 94.25 113 LYS A C 1
ATOM 867 O O . LYS A 1 113 ? -12.240 6.148 7.119 1.00 94.25 113 LYS A O 1
ATOM 872 N N . ARG A 1 114 ? -12.717 5.348 9.174 1.00 93.56 114 ARG A N 1
ATOM 873 C CA . ARG A 1 114 ? -13.040 6.631 9.799 1.00 93.56 114 ARG A CA 1
ATOM 874 C C . ARG A 1 114 ? -11.784 7.364 10.265 1.00 93.56 114 ARG A C 1
ATOM 876 O O . ARG A 1 114 ? -11.677 8.563 10.039 1.00 93.56 114 ARG A O 1
ATOM 883 N N . ASP A 1 115 ? -10.856 6.640 10.885 1.00 94.12 115 ASP A N 1
ATOM 884 C CA . ASP A 1 115 ? -9.801 7.239 11.705 1.00 94.12 115 ASP A CA 1
ATOM 885 C C . ASP A 1 115 ? -8.406 7.173 11.058 1.00 94.12 115 ASP A C 1
ATOM 887 O O . ASP A 1 115 ? -7.531 7.945 11.431 1.00 94.12 115 ASP A O 1
ATOM 891 N N . VAL A 1 116 ? -8.170 6.255 10.109 1.00 94.69 116 VAL A N 1
ATOM 892 C CA . VAL A 1 116 ? -6.817 5.950 9.589 1.00 94.69 116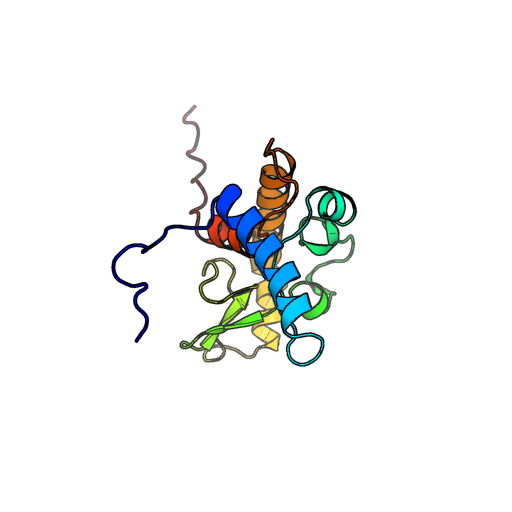 VAL A CA 1
ATOM 893 C C . VAL A 1 116 ? -6.717 6.084 8.069 1.00 94.69 116 VAL A C 1
ATOM 895 O O . VAL A 1 116 ? -5.645 6.390 7.548 1.00 94.69 116 VAL A O 1
ATOM 898 N N . PHE A 1 117 ? -7.814 5.866 7.340 1.00 92.44 117 PHE A N 1
ATOM 899 C CA . PHE A 1 117 ? -7.793 5.817 5.876 1.00 92.44 117 PHE A CA 1
ATOM 900 C C . PHE A 1 117 ? -7.236 7.091 5.230 1.00 92.44 117 PHE A C 1
ATOM 902 O O . PHE A 1 117 ? -6.444 6.984 4.299 1.00 92.44 117 PHE A O 1
ATOM 909 N N . THR A 1 118 ? -7.595 8.272 5.737 1.00 90.56 118 THR A N 1
ATOM 910 C CA . THR A 1 118 ? -7.089 9.550 5.210 1.00 90.56 118 THR A CA 1
ATOM 911 C C . THR A 1 118 ? -5.566 9.633 5.318 1.00 90.56 118 THR A C 1
ATOM 913 O O . THR A 1 118 ? -4.896 9.864 4.319 1.00 90.56 118 THR A O 1
ATOM 916 N N . ASP A 1 119 ? -4.998 9.331 6.489 1.00 92.31 119 ASP A N 1
ATOM 917 C CA . ASP A 1 119 ? -3.544 9.347 6.692 1.00 92.31 119 ASP A CA 1
ATOM 918 C C . ASP A 1 119 ? -2.824 8.303 5.820 1.00 92.31 119 ASP A C 1
ATOM 920 O O . ASP A 1 119 ? -1.674 8.498 5.408 1.00 92.31 119 ASP A O 1
ATOM 924 N N . PHE A 1 120 ? -3.466 7.154 5.581 1.00 93.19 120 PHE A N 1
ATOM 925 C CA . PHE A 1 120 ? -2.950 6.124 4.681 1.00 93.19 120 PHE A CA 1
ATOM 926 C C . PHE A 1 120 ? -2.968 6.596 3.223 1.00 93.19 120 PHE A C 1
ATOM 928 O O . PHE A 1 120 ? -1.9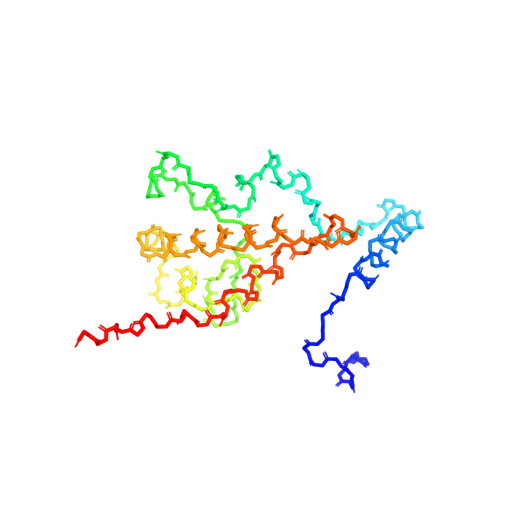91 6.391 2.506 1.00 93.19 120 PHE A O 1
ATOM 935 N N . GLN A 1 121 ? -4.041 7.250 2.789 1.00 90.50 121 GLN A N 1
ATOM 936 C CA . GLN A 1 121 ? -4.137 7.823 1.452 1.00 90.50 121 GLN A CA 1
ATOM 937 C C . GLN A 1 121 ? -3.085 8.918 1.246 1.00 90.50 121 GLN A C 1
ATOM 939 O O . GLN A 1 121 ? -2.353 8.867 0.262 1.00 90.50 121 GLN A O 1
ATOM 944 N N . ASP A 1 122 ? -2.906 9.813 2.219 1.00 91.00 122 ASP A N 1
ATOM 945 C CA . ASP A 1 122 ? -1.866 10.846 2.183 1.00 91.00 122 ASP A CA 1
ATOM 946 C C . ASP A 1 122 ? -0.460 10.244 2.054 1.00 91.00 122 ASP A C 1
ATOM 948 O O . ASP A 1 122 ? 0.379 10.760 1.314 1.00 91.00 122 ASP A O 1
ATOM 952 N N . LEU A 1 123 ? -0.191 9.127 2.741 1.00 93.06 123 LEU A N 1
ATOM 953 C CA . LEU A 1 123 ? 1.059 8.384 2.575 1.00 93.06 123 LEU A CA 1
ATOM 954 C C . LEU A 1 123 ? 1.231 7.900 1.131 1.00 93.06 123 LEU A C 1
ATOM 956 O O . LEU A 1 123 ? 2.316 8.047 0.568 1.00 93.06 123 LEU A O 1
ATOM 960 N N . CYS A 1 124 ? 0.189 7.301 0.552 1.00 91.25 124 CYS A N 1
ATOM 961 C CA . CYS A 1 124 ? 0.225 6.782 -0.813 1.00 91.25 124 CYS A CA 1
ATOM 962 C C . CYS A 1 124 ? 0.468 7.913 -1.814 1.00 91.25 124 CYS A C 1
ATOM 964 O O . CYS A 1 124 ? 1.374 7.809 -2.636 1.00 91.25 124 CYS A O 1
ATOM 966 N N . THR A 1 125 ? -0.264 9.021 -1.698 1.00 89.94 125 THR A N 1
ATOM 967 C CA . THR A 1 125 ? -0.106 10.197 -2.561 1.00 89.94 125 THR A CA 1
ATOM 968 C C . THR A 1 125 ? 1.301 10.786 -2.455 1.00 89.94 125 THR A C 1
ATOM 970 O O . THR A 1 125 ? 1.946 10.998 -3.477 1.00 89.94 125 THR A O 1
ATOM 973 N N . GLN A 1 126 ? 1.846 10.951 -1.244 1.00 90.69 126 GLN A N 1
ATOM 974 C CA . GLN A 1 126 ? 3.216 11.453 -1.059 1.00 90.69 126 GLN A CA 1
ATOM 975 C C . GLN A 1 126 ? 4.270 10.541 -1.693 1.00 90.69 126 GLN A C 1
ATOM 977 O O . GLN A 1 126 ? 5.236 11.016 -2.289 1.00 90.69 126 GLN A O 1
ATOM 982 N N . VAL A 1 127 ? 4.120 9.223 -1.542 1.00 91.75 127 VAL A N 1
ATOM 983 C CA . VAL A 1 127 ? 5.047 8.260 -2.150 1.00 91.75 127 VAL A CA 1
ATOM 984 C C . VAL A 1 127 ? 4.922 8.305 -3.665 1.00 91.75 127 VAL A C 1
ATOM 986 O O . VAL A 1 127 ? 5.942 8.354 -4.342 1.00 91.75 127 VAL A O 1
ATOM 989 N N . TYR A 1 128 ? 3.700 8.352 -4.192 1.00 90.56 128 TYR A N 1
ATOM 990 C CA . TYR A 1 128 ? 3.451 8.482 -5.622 1.00 90.56 128 TYR A CA 1
ATOM 991 C C . TYR A 1 128 ? 4.125 9.729 -6.201 1.00 90.56 128 TYR A C 1
ATOM 993 O O . TYR A 1 128 ? 4.892 9.605 -7.149 1.00 90.56 128 TYR A O 1
ATOM 1001 N N . GLU A 1 129 ? 3.930 10.906 -5.604 1.00 89.31 129 GLU A N 1
ATOM 1002 C CA . GLU A 1 129 ? 4.558 12.151 -6.064 1.00 89.31 129 GLU A CA 1
ATOM 1003 C C . GLU A 1 129 ? 6.090 12.058 -6.083 1.00 89.31 129 GLU A C 1
ATOM 1005 O O . GLU A 1 129 ? 6.723 12.444 -7.066 1.00 89.31 129 GLU A O 1
ATOM 1010 N N . VAL A 1 130 ? 6.692 11.500 -5.027 1.00 89.56 130 VAL A N 1
ATOM 1011 C CA . VAL A 1 130 ? 8.149 11.312 -4.944 1.00 89.56 130 VAL A CA 1
ATOM 1012 C C . VAL A 1 130 ? 8.650 10.350 -6.018 1.00 89.56 130 VAL A C 1
ATOM 1014 O O . VAL A 1 130 ? 9.650 10.639 -6.670 1.00 89.56 130 VAL A O 1
ATOM 1017 N N . GLU A 1 131 ? 7.977 9.216 -6.207 1.00 88.44 131 GLU A N 1
ATOM 1018 C CA . GLU A 1 131 ? 8.375 8.229 -7.212 1.00 88.44 131 GLU A CA 1
ATOM 1019 C C . GLU A 1 131 ? 8.124 8.735 -8.637 1.00 88.44 131 GLU A C 1
ATOM 1021 O O . GLU A 1 131 ? 8.885 8.404 -9.532 1.00 88.44 131 GLU A O 1
ATOM 1026 N N . MET A 1 132 ? 7.117 9.580 -8.878 1.00 86.69 132 MET A N 1
ATOM 1027 C CA . MET A 1 132 ? 6.885 10.171 -10.202 1.00 86.69 132 MET A CA 1
ATOM 1028 C C . MET A 1 132 ? 7.880 11.282 -10.551 1.00 86.69 132 MET A C 1
ATOM 1030 O O . MET A 1 132 ? 8.131 11.501 -11.735 1.00 86.69 132 MET A O 1
ATOM 1034 N N . ALA A 1 133 ? 8.425 11.977 -9.547 1.00 87.44 133 ALA A N 1
ATOM 1035 C CA . ALA A 1 133 ? 9.367 13.085 -9.722 1.00 87.44 133 ALA A CA 1
ATOM 1036 C C . ALA A 1 133 ? 10.837 12.652 -9.835 1.00 87.44 133 ALA A C 1
ATOM 1038 O O . ALA A 1 133 ? 11.694 13.484 -10.131 1.00 87.44 133 ALA A O 1
ATOM 1039 N N . ARG A 1 134 ? 11.149 11.382 -9.557 1.00 85.12 134 ARG A N 1
ATOM 1040 C CA . ARG A 1 134 ? 12.501 10.842 -9.727 1.00 85.12 134 ARG A CA 1
ATOM 1041 C C . ARG A 1 134 ? 12.908 10.848 -11.207 1.00 85.12 134 ARG A C 1
ATOM 1043 O O . ARG A 1 134 ? 12.065 10.651 -12.078 1.00 85.12 134 ARG A O 1
ATOM 1050 N N . ASP A 1 135 ? 14.196 11.020 -11.459 1.00 80.06 135 ASP A N 1
ATOM 1051 C CA . ASP A 1 135 ? 14.807 10.971 -12.790 1.00 80.06 135 ASP A CA 1
ATOM 1052 C C . ASP A 1 135 ? 15.837 9.835 -12.775 1.00 80.06 135 ASP A C 1
ATOM 1054 O O . ASP A 1 135 ? 17.035 10.065 -12.636 1.00 80.06 135 ASP A O 1
ATOM 1058 N N . ASP A 1 136 ? 15.322 8.603 -12.737 1.00 79.88 136 ASP A N 1
ATOM 1059 C CA . ASP A 1 136 ? 16.126 7.376 -12.721 1.00 79.88 136 ASP A CA 1
ATOM 1060 C C . ASP A 1 136 ? 16.208 6.829 -14.161 1.00 79.88 136 ASP A C 1
ATOM 1062 O O . ASP A 1 136 ? 15.262 7.004 -14.938 1.00 79.88 136 ASP A O 1
ATOM 1066 N N . ASP A 1 137 ? 17.300 6.146 -14.516 1.00 77.56 137 ASP A N 1
ATOM 1067 C CA . ASP A 1 137 ? 17.520 5.612 -15.871 1.00 77.56 137 ASP A CA 1
ATOM 1068 C C . ASP A 1 137 ? 16.523 4.481 -16.220 1.00 77.56 137 ASP A C 1
ATOM 1070 O O . ASP A 1 137 ? 16.202 4.246 -17.391 1.00 77.56 137 ASP A O 1
ATOM 1074 N N . LEU A 1 138 ? 16.005 3.773 -15.213 1.00 79.94 138 LEU A N 1
ATOM 1075 C CA . LEU A 1 138 ? 15.033 2.694 -15.333 1.00 79.94 138 LEU A CA 1
ATOM 1076 C C . LEU A 1 138 ? 13.622 3.137 -14.921 1.00 79.94 138 LEU A C 1
ATOM 1078 O O . LEU A 1 138 ? 13.402 3.621 -13.808 1.00 79.94 138 LEU A O 1
ATOM 1082 N N . PRO A 1 139 ? 12.600 2.833 -15.741 1.00 84.31 139 PRO A N 1
ATOM 1083 C CA . PRO A 1 139 ? 11.223 3.207 -15.442 1.00 84.31 139 PRO A CA 1
ATOM 1084 C C . PRO A 1 139 ? 10.545 2.272 -14.428 1.00 84.31 139 PRO A C 1
ATOM 1086 O O . PRO A 1 139 ? 9.368 2.463 -14.136 1.00 84.31 139 PRO A O 1
ATOM 1089 N N . ILE A 1 140 ? 11.235 1.262 -13.884 1.00 86.44 140 ILE A N 1
ATOM 1090 C CA . ILE A 1 140 ? 10.641 0.238 -13.012 1.00 86.44 140 ILE A CA 1
ATOM 1091 C C . ILE A 1 140 ? 11.087 0.382 -11.558 1.00 86.44 140 ILE A C 1
ATOM 1093 O O . ILE A 1 140 ? 12.255 0.627 -11.274 1.00 86.44 140 ILE A O 1
ATOM 1097 N N . PHE A 1 141 ? 10.166 0.176 -10.617 1.00 87.56 141 PHE A N 1
ATOM 1098 C CA . PHE A 1 141 ? 10.468 0.245 -9.186 1.00 87.56 141 PHE A CA 1
ATOM 1099 C C . PHE A 1 141 ? 9.513 -0.610 -8.343 1.00 87.56 141 PHE A C 1
ATOM 1101 O O . PHE A 1 141 ? 8.433 -1.001 -8.788 1.00 87.56 141 PHE A O 1
ATOM 1108 N N . ASN A 1 142 ? 9.898 -0.897 -7.097 1.00 88.44 142 ASN A N 1
ATOM 1109 C CA . ASN A 1 142 ? 9.057 -1.635 -6.157 1.00 88.44 142 ASN A CA 1
ATOM 1110 C C . ASN A 1 142 ? 8.171 -0.680 -5.340 1.00 88.44 142 ASN A C 1
ATOM 1112 O O . ASN A 1 142 ? 8.594 -0.107 -4.331 1.00 88.44 142 ASN A O 1
ATOM 1116 N N . TRP A 1 143 ? 6.913 -0.540 -5.764 1.00 88.12 143 TRP A N 1
ATOM 1117 C CA . TRP A 1 143 ? 5.917 0.287 -5.079 1.00 88.12 143 TRP A CA 1
ATOM 1118 C C . TRP A 1 143 ? 5.718 -0.105 -3.609 1.00 88.12 143 TRP A C 1
ATOM 1120 O O . TRP A 1 143 ? 5.782 0.760 -2.732 1.00 88.12 143 TRP A O 1
ATOM 1130 N N . TYR A 1 144 ? 5.519 -1.398 -3.328 1.00 87.81 144 TYR A N 1
ATOM 1131 C CA . TYR A 1 144 ? 5.242 -1.907 -1.980 1.00 87.81 144 TYR A CA 1
ATOM 1132 C C . TYR A 1 144 ? 6.389 -1.624 -1.008 1.00 87.81 144 TYR A C 1
ATOM 1134 O O . TYR A 1 144 ? 6.173 -1.254 0.152 1.00 87.81 144 TYR A O 1
ATOM 1142 N N . GLU A 1 145 ? 7.623 -1.718 -1.493 1.00 87.94 145 GLU A N 1
ATOM 1143 C CA . GLU A 1 145 ? 8.798 -1.387 -0.704 1.00 87.94 145 GLU A CA 1
ATOM 1144 C C . GLU A 1 145 ? 8.899 0.121 -0.420 1.00 87.94 145 GLU A C 1
ATOM 1146 O O . GLU A 1 145 ? 9.212 0.526 0.711 1.00 87.94 145 GLU A O 1
ATOM 1151 N N . SER A 1 146 ? 8.614 0.960 -1.421 1.00 90.44 146 SER A N 1
ATOM 1152 C CA . SER A 1 146 ? 8.629 2.416 -1.274 1.00 90.44 146 SER A CA 1
ATOM 1153 C C . SER A 1 146 ? 7.581 2.904 -0.276 1.00 90.44 146 SER A C 1
ATOM 1155 O O . SER A 1 146 ? 7.925 3.653 0.649 1.00 90.44 146 SER A O 1
ATOM 1157 N N . ILE A 1 147 ? 6.339 2.423 -0.378 1.00 91.62 147 ILE A N 1
ATOM 1158 C CA . ILE A 1 147 ? 5.277 2.793 0.562 1.00 91.62 147 ILE A CA 1
ATOM 1159 C C . ILE A 1 147 ? 5.535 2.250 1.967 1.00 91.62 147 ILE A C 1
ATOM 1161 O O . ILE A 1 147 ? 5.395 2.983 2.946 1.00 91.62 147 ILE A O 1
ATOM 1165 N N . SER A 1 148 ? 6.006 1.009 2.103 1.00 91.19 148 SER A N 1
ATOM 1166 C CA . SER A 1 148 ? 6.341 0.454 3.415 1.00 91.19 148 SER A CA 1
ATOM 1167 C C . SER A 1 148 ? 7.473 1.226 4.088 1.00 91.19 148 SER A C 1
ATOM 1169 O O . SER A 1 148 ? 7.374 1.558 5.270 1.00 91.19 148 SER A O 1
ATOM 1171 N N . ARG A 1 149 ? 8.512 1.626 3.345 1.00 90.44 149 ARG A N 1
ATOM 1172 C CA . ARG A 1 149 ? 9.577 2.491 3.874 1.00 90.44 149 ARG A CA 1
ATOM 1173 C C . ARG A 1 149 ? 9.019 3.816 4.383 1.00 90.44 149 ARG A C 1
ATOM 1175 O O . ARG A 1 149 ? 9.377 4.254 5.476 1.00 90.44 149 ARG A O 1
ATOM 1182 N N . ALA A 1 150 ? 8.158 4.455 3.599 1.00 92.44 150 ALA A N 1
ATOM 1183 C CA . ALA A 1 150 ? 7.522 5.701 3.999 1.00 92.44 150 ALA A CA 1
ATOM 1184 C C . ALA A 1 150 ? 6.601 5.505 5.215 1.00 92.44 150 ALA A C 1
ATOM 1186 O O . ALA A 1 150 ? 6.547 6.374 6.086 1.00 92.44 150 ALA A O 1
ATOM 1187 N N . SER A 1 151 ? 5.972 4.333 5.349 1.00 94.19 151 SER A N 1
ATOM 1188 C CA . SER A 1 151 ? 5.060 4.029 6.452 1.00 94.19 151 SER A CA 1
ATOM 1189 C C . SER A 1 151 ? 5.725 4.079 7.837 1.00 94.19 151 SER A C 1
ATOM 1191 O O . SER A 1 151 ? 5.076 4.397 8.835 1.00 94.19 151 SER A O 1
ATOM 1193 N N . HIS A 1 152 ? 7.038 3.830 7.897 1.00 92.06 152 HIS A N 1
ATOM 1194 C CA . HIS A 1 152 ? 7.842 3.895 9.121 1.00 92.06 152 HIS A CA 1
ATOM 1195 C C . HIS A 1 152 ? 8.450 5.269 9.396 1.00 92.06 152 HIS A C 1
ATOM 1197 O O . HIS A 1 152 ? 8.949 5.506 10.500 1.00 92.06 152 HIS A O 1
ATOM 1203 N N . ARG A 1 153 ? 8.423 6.190 8.426 1.00 86.12 153 ARG A N 1
ATOM 1204 C CA . ARG A 1 153 ? 8.910 7.551 8.652 1.00 86.12 153 ARG A CA 1
ATOM 1205 C C . ARG A 1 153 ? 7.979 8.220 9.662 1.00 86.12 153 ARG A C 1
ATOM 1207 O O . ARG A 1 153 ? 6.772 8.344 9.438 1.00 86.12 153 ARG A O 1
ATOM 1214 N N . ARG A 1 154 ? 8.538 8.628 10.805 1.00 58.03 154 ARG A N 1
ATOM 1215 C CA . ARG A 1 154 ? 7.823 9.474 11.766 1.00 58.03 154 ARG A CA 1
ATOM 1216 C C . ARG A 1 154 ? 7.470 10.781 11.066 1.00 58.03 154 ARG A C 1
ATOM 1218 O O . ARG A 1 154 ? 8.347 11.411 10.475 1.00 58.03 154 ARG A O 1
ATOM 1225 N N . SER A 1 155 ? 6.200 11.171 11.135 1.00 48.66 155 SER A N 1
ATOM 1226 C CA . SER A 1 155 ? 5.732 12.483 10.702 1.00 48.66 155 SER A CA 1
ATOM 1227 C C . SER A 1 155 ? 6.642 13.539 11.335 1.00 48.66 155 SER A C 1
ATOM 1229 O O . SER A 1 155 ? 6.792 13.562 12.559 1.00 48.66 155 SER A O 1
ATOM 1231 N N . ARG A 1 156 ? 7.307 14.376 10.527 1.00 41.28 156 ARG A N 1
ATOM 1232 C CA . ARG A 1 156 ? 8.005 15.554 11.057 1.00 41.28 156 ARG A CA 1
ATOM 1233 C C . ARG A 1 156 ? 6.949 16.387 11.773 1.00 41.28 156 ARG A C 1
ATOM 1235 O O . ARG A 1 156 ? 6.021 16.875 11.135 1.00 41.28 156 ARG A O 1
ATOM 1242 N N . VAL A 1 157 ? 7.078 16.504 13.093 1.00 37.25 157 VAL A N 1
ATOM 1243 C CA . VAL A 1 157 ? 6.316 17.462 13.894 1.00 37.25 157 VAL A CA 1
ATOM 1244 C C . VAL A 1 157 ? 6.444 18.815 13.194 1.00 37.25 157 VAL A C 1
ATOM 1246 O O . VAL A 1 157 ? 7.562 19.284 12.972 1.00 37.25 157 VAL A O 1
ATOM 1249 N N . LYS A 1 158 ? 5.316 19.422 12.801 1.00 37.97 158 LYS A N 1
ATOM 1250 C CA . LYS A 1 158 ? 5.282 20.849 12.473 1.00 37.97 158 LYS A CA 1
ATOM 1251 C C . LYS A 1 158 ? 5.685 21.571 13.757 1.00 37.97 158 LYS A C 1
ATOM 1253 O O . LYS A 1 158 ? 4.875 21.685 14.671 1.00 37.97 158 LYS A O 1
ATOM 1258 N N . LEU A 1 159 ? 6.953 21.964 13.871 1.00 33.94 159 LEU A N 1
ATOM 1259 C CA . LEU A 1 159 ? 7.372 22.881 14.925 1.00 33.94 159 LEU A CA 1
ATOM 1260 C C . LEU A 1 159 ? 6.558 24.168 14.737 1.00 33.94 159 LEU A C 1
ATOM 1262 O O . LEU A 1 159 ? 6.494 24.659 13.605 1.00 33.94 159 LEU A O 1
ATOM 1266 N N . PRO A 1 160 ? 5.907 24.696 15.786 1.00 35.59 160 PRO A N 1
ATOM 1267 C CA . PRO A 1 160 ? 5.288 26.004 15.689 1.00 35.59 160 PRO A CA 1
ATOM 1268 C C . PRO A 1 160 ? 6.386 27.012 15.351 1.00 35.59 160 PRO A C 1
ATOM 1270 O O . PRO A 1 160 ? 7.425 27.061 16.011 1.00 35.59 160 PRO A O 1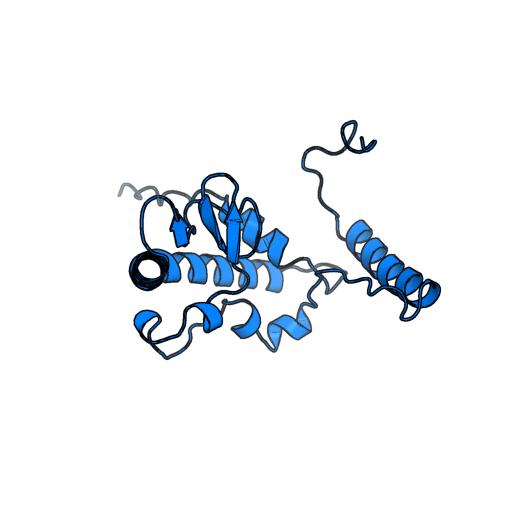
ATOM 1273 N N . VAL A 1 161 ? 6.162 27.788 14.292 1.00 40.44 161 VAL A N 1
ATOM 1274 C CA . VAL A 1 161 ? 6.922 29.013 14.057 1.00 40.44 161 VAL A CA 1
ATOM 1275 C C . VAL A 1 161 ? 6.593 29.915 15.241 1.00 40.44 161 VAL A C 1
ATOM 1277 O O . VAL A 1 161 ? 5.455 30.361 15.378 1.00 40.44 161 VAL A O 1
ATOM 1280 N N . LEU A 1 162 ? 7.555 30.095 16.145 1.00 41.06 162 LEU A N 1
ATOM 1281 C CA . LEU A 1 162 ? 7.489 31.164 17.131 1.00 41.06 162 LEU A CA 1
ATOM 1282 C C . LEU A 1 162 ? 7.554 32.475 16.341 1.00 41.06 162 LEU A C 1
ATOM 1284 O O . LEU A 1 162 ? 8.547 32.730 15.657 1.00 41.06 162 LEU A O 1
ATOM 1288 N N . ALA A 1 163 ? 6.440 33.204 16.364 1.00 48.50 163 ALA A N 1
ATOM 1289 C CA . ALA A 1 163 ? 6.342 34.588 15.920 1.00 48.50 163 ALA A CA 1
ATOM 1290 C C . ALA A 1 163 ? 7.044 35.520 16.915 1.00 48.50 163 ALA A C 1
ATOM 1292 O O . ALA A 1 163 ? 7.068 35.173 18.121 1.00 48.50 163 ALA A O 1
#

Radius of gyration: 18.61 Å; Cα contacts (8 Å, |Δi|>4): 161; chains: 1; bounding box: 46×60×41 Å

Secondary structure (DSSP, 8-state):
--GGGGT-SS----HHHHHHHHHHHHHHHHHHGGGS------EEHHHHHT-GGGGT-SPPSS-GGGS-HHHH---EEE-TTSEEEESSTT--GGG--EETTTS-HHHHHHHHHHHTHHHHHHHHHHHHHHHHH---SSSEE-HHHHHHHHHTSPP--------

Mean predicted aligned error: 9.15 Å

Foldseek 3Di:
DDPPPPPDDPDDDDPVSVVVVVVVQVVVCVVCPPVDRRDDQKDFLVVCVVPVVVQLQDDDPDQLLPDDLCSRFPDWDQDPQQWIAGDDPPAQPLLTLGGVVPDPSVVSSNCSSVPRSVVLNVLSNVLSVVLNPDDDPGRMDRSSVSSRVSRNDDDPPPDPPDD

pLDDT: mean 82.57, std 16.42, range [33.94, 97.81]

Sequence (163 aa):
MGRGLAKLPGQRPDEVETAFAYLQTVRLQAEVGSKLAIRIDLIDRELLRAAADRVYAESCGTPATSRPLADMLSPLVIEQDGSVVPLQFGFGRKYQVGNLHKSSFAQMATDWKRDVFTDFQDLCTQVYEVEMARDDDLPIFNWYESISRASHRRSRVKLPVLA